Protein AF-A0A091FFP2-F1 (afdb_monomer)

Structure (mmCIF, N/CA/C/O backbone):
data_AF-A0A091FFP2-F1
#
_entry.id   AF-A0A091FFP2-F1
#
loop_
_atom_site.group_PDB
_atom_site.id
_atom_site.type_symbol
_atom_site.label_atom_id
_atom_site.label_alt_id
_atom_site.label_comp_id
_atom_site.label_asym_id
_atom_site.label_entity_id
_atom_site.label_seq_id
_atom_site.pdbx_PDB_ins_code
_atom_site.Cartn_x
_atom_site.Cartn_y
_atom_site.Cartn_z
_atom_site.occupancy
_atom_site.B_iso_or_equiv
_atom_site.auth_seq_id
_atom_site.auth_comp_id
_atom_site.auth_asym_id
_atom_site.auth_atom_id
_atom_site.pdbx_PDB_model_num
ATOM 1 N N . MET A 1 1 ? 37.668 -16.925 -44.098 1.00 47.19 1 MET A N 1
ATOM 2 C CA . MET A 1 1 ? 37.734 -16.472 -42.691 1.00 47.19 1 MET A CA 1
ATOM 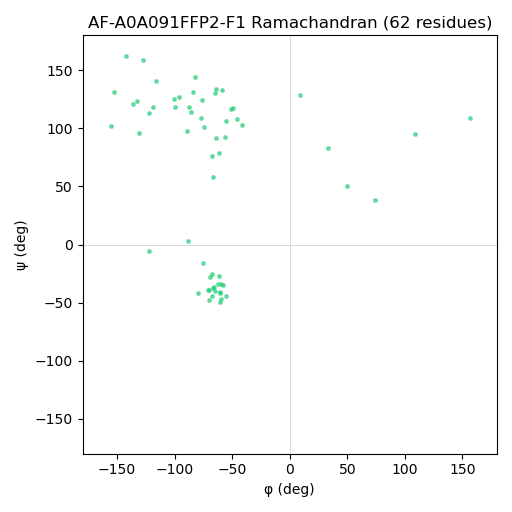3 C C . MET A 1 1 ? 38.238 -15.033 -42.661 1.00 47.19 1 MET A C 1
ATOM 5 O O . MET A 1 1 ? 39.408 -14.812 -42.939 1.00 47.19 1 MET A O 1
ATOM 9 N N . LYS A 1 2 ? 37.372 -14.050 -42.393 1.00 45.44 2 LYS A N 1
ATOM 10 C CA . LYS A 1 2 ? 37.766 -12.655 -42.135 1.00 45.44 2 LYS A CA 1
ATOM 11 C C . LYS A 1 2 ? 37.024 -12.201 -40.881 1.00 45.44 2 LYS A C 1
ATOM 13 O O . LYS A 1 2 ? 35.817 -12.381 -40.783 1.00 45.44 2 LYS A O 1
ATOM 18 N N . LYS A 1 3 ? 37.796 -11.752 -39.894 1.00 49.53 3 LYS A N 1
ATOM 19 C CA . LYS A 1 3 ? 37.374 -11.460 -38.523 1.00 49.53 3 LYS A CA 1
ATOM 20 C C . LYS A 1 3 ? 36.884 -10.012 -38.495 1.00 49.53 3 LYS A C 1
ATOM 22 O O . LYS A 1 3 ? 37.667 -9.122 -38.814 1.00 49.53 3 LYS A O 1
ATOM 27 N N . ILE A 1 4 ? 35.617 -9.781 -38.163 1.00 57.97 4 ILE A N 1
ATOM 28 C CA . ILE A 1 4 ? 35.112 -8.430 -37.905 1.00 57.97 4 ILE A CA 1
ATOM 29 C C . ILE A 1 4 ? 35.405 -8.122 -36.438 1.00 57.97 4 ILE A C 1
ATOM 31 O O . ILE A 1 4 ? 34.882 -8.780 -35.543 1.00 57.97 4 ILE A O 1
ATOM 35 N N . SER A 1 5 ? 36.284 -7.147 -36.219 1.00 54.72 5 SER A N 1
ATOM 36 C CA . SER A 1 5 ? 36.545 -6.537 -34.921 1.00 54.72 5 SER A CA 1
ATOM 37 C C . SER A 1 5 ? 35.779 -5.219 -34.881 1.00 54.72 5 SER A C 1
ATOM 39 O O . SER A 1 5 ? 36.030 -4.347 -35.710 1.00 54.72 5 SER A O 1
ATOM 41 N N . HIS A 1 6 ? 34.838 -5.076 -33.950 1.00 50.97 6 HIS A N 1
ATOM 42 C CA . HIS A 1 6 ? 34.202 -3.799 -33.645 1.00 50.97 6 HIS A CA 1
ATOM 43 C C . HIS A 1 6 ? 34.431 -3.487 -32.171 1.00 50.97 6 HIS A C 1
ATOM 45 O O . HIS A 1 6 ? 33.903 -4.159 -31.292 1.00 50.97 6 HIS A O 1
ATOM 51 N N . ASN A 1 7 ? 35.204 -2.436 -31.927 1.00 55.19 7 ASN A N 1
ATOM 52 C CA . ASN A 1 7 ? 35.134 -1.640 -30.715 1.00 55.19 7 ASN A CA 1
ATOM 53 C C . ASN A 1 7 ? 35.194 -0.177 -31.149 1.00 55.19 7 ASN A C 1
ATOM 55 O O . ASN A 1 7 ? 36.165 0.223 -31.785 1.00 55.19 7 ASN A O 1
ATOM 59 N N . HIS A 1 8 ? 34.164 0.596 -30.814 1.00 47.28 8 HIS A N 1
ATOM 60 C CA . HIS A 1 8 ? 34.250 1.675 -29.824 1.00 47.28 8 HIS A CA 1
ATOM 61 C C . HIS A 1 8 ? 33.153 2.729 -30.066 1.00 47.28 8 HIS A C 1
ATOM 63 O O . HIS A 1 8 ? 33.172 3.460 -31.049 1.00 47.28 8 HIS A O 1
ATOM 69 N N . LEU A 1 9 ? 32.191 2.716 -29.140 1.00 60.88 9 LEU A N 1
ATOM 70 C CA . LEU A 1 9 ? 31.417 3.812 -28.542 1.00 60.88 9 LEU A CA 1
ATOM 71 C C . LEU A 1 9 ? 31.557 5.218 -29.156 1.00 60.88 9 LEU A C 1
ATOM 73 O O . LEU A 1 9 ? 32.654 5.771 -29.139 1.00 60.88 9 LEU A O 1
ATOM 77 N N . ASP A 1 10 ? 30.416 5.848 -29.469 1.00 41.31 10 ASP A N 1
ATOM 78 C CA . ASP A 1 10 ? 30.148 7.195 -28.951 1.00 41.31 10 ASP A CA 1
ATOM 79 C C . ASP A 1 10 ? 28.643 7.508 -28.804 1.00 41.31 10 ASP A C 1
ATOM 81 O O . ASP A 1 10 ? 27.829 7.244 -29.688 1.00 41.31 10 ASP A O 1
ATOM 85 N N . ALA A 1 11 ? 28.320 8.025 -27.617 1.00 52.94 11 ALA A N 1
ATOM 86 C CA . ALA A 1 11 ? 27.221 8.918 -27.250 1.00 52.94 11 ALA A CA 1
ATOM 87 C C . ALA A 1 11 ? 25.870 8.796 -27.985 1.00 52.94 11 ALA A C 1
ATOM 89 O O . ALA A 1 11 ? 25.517 9.606 -28.839 1.00 52.94 11 ALA A O 1
ATOM 90 N N . GLY A 1 12 ? 25.019 7.865 -27.547 1.00 45.56 12 GLY A N 1
ATOM 91 C CA . GLY A 1 12 ? 23.637 7.817 -28.020 1.00 45.56 12 GLY A CA 1
ATOM 92 C C . GLY A 1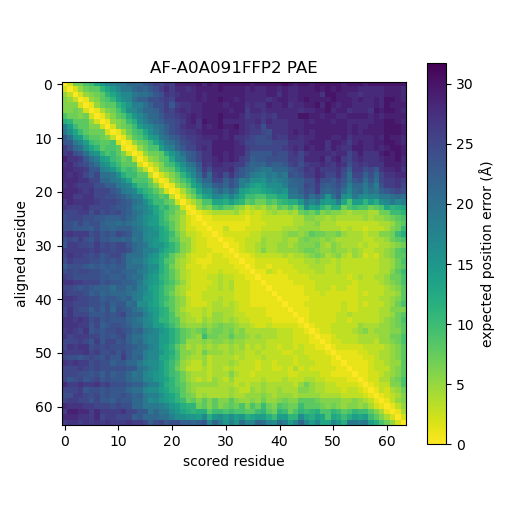 12 ? 22.698 7.135 -27.041 1.00 45.56 12 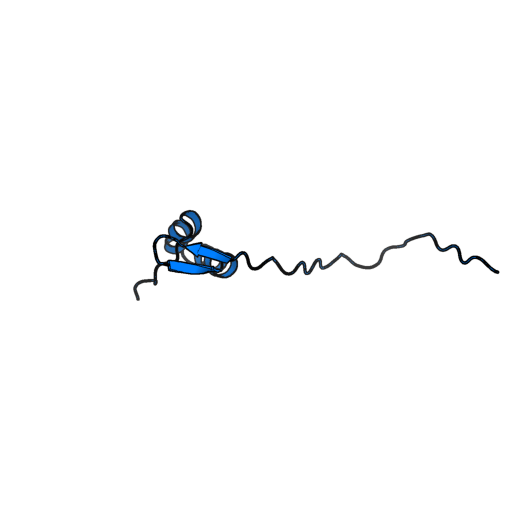GLY A C 1
ATOM 93 O O . GLY A 1 12 ? 22.623 5.913 -26.995 1.00 45.56 12 GLY A O 1
ATOM 94 N N . GLY A 1 13 ? 21.941 7.941 -26.300 1.00 42.84 13 GLY A N 1
ATOM 95 C CA . GLY A 1 13 ? 20.776 7.487 -25.551 1.00 42.84 13 GLY A CA 1
ATOM 96 C C . GLY A 1 13 ? 21.010 7.483 -24.053 1.00 42.84 13 GLY A C 1
ATOM 97 O O . GLY A 1 13 ? 21.476 6.500 -23.480 1.00 42.84 13 GLY A O 1
ATOM 98 N N . ALA A 1 14 ? 20.596 8.571 -23.403 1.00 49.38 14 ALA A N 1
ATOM 99 C CA . ALA A 1 14 ? 20.125 8.493 -22.034 1.00 49.38 14 ALA A CA 1
ATOM 100 C C . ALA A 1 14 ? 19.172 7.296 -21.964 1.00 49.38 14 ALA A C 1
ATOM 102 O O . ALA A 1 14 ? 18.097 7.307 -22.565 1.00 49.38 14 ALA A O 1
ATOM 103 N N . LEU A 1 15 ? 19.640 6.233 -21.314 1.00 47.00 15 LEU A N 1
ATOM 104 C CA . LEU A 1 15 ? 18.880 5.040 -21.011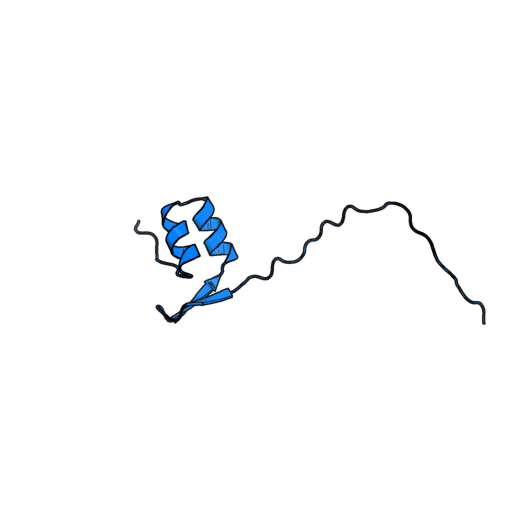 1.00 47.00 15 LEU A CA 1
ATOM 105 C C . LEU A 1 15 ? 17.647 5.494 -20.235 1.00 47.00 15 LEU A C 1
ATOM 107 O O . LEU A 1 15 ? 17.672 5.606 -19.009 1.00 47.00 15 LEU A O 1
ATOM 111 N N . ALA A 1 16 ? 16.559 5.737 -20.963 1.00 51.41 16 ALA A N 1
ATOM 112 C CA . ALA A 1 16 ? 15.208 5.615 -20.464 1.00 51.41 16 ALA A CA 1
ATOM 113 C C . ALA A 1 16 ? 15.062 4.146 -20.072 1.00 51.41 16 ALA A C 1
ATOM 115 O O . ALA A 1 16 ? 14.572 3.299 -20.817 1.00 51.41 16 ALA A O 1
ATOM 116 N N . SER A 1 17 ? 15.609 3.838 -18.899 1.00 50.97 17 SER A N 1
ATOM 117 C CA . SER A 1 17 ? 15.477 2.583 -18.201 1.00 50.97 17 SER A CA 1
ATOM 118 C C . SER A 1 17 ? 14.019 2.500 -17.777 1.00 50.97 17 SER A C 1
ATOM 120 O O . SER A 1 17 ? 13.665 2.691 -16.618 1.00 50.97 17 SER A O 1
ATOM 122 N N . HIS A 1 18 ? 13.153 2.197 -18.743 1.00 53.84 18 HIS A N 1
ATOM 123 C CA . HIS A 1 18 ? 11.879 1.540 -18.518 1.00 53.84 18 HIS A CA 1
ATOM 124 C C . HIS A 1 18 ? 12.183 0.118 -18.024 1.00 53.84 18 HIS A C 1
ATOM 126 O O . HIS A 1 18 ? 11.766 -0.878 -18.614 1.00 53.84 18 HIS A O 1
ATOM 132 N N . LYS A 1 19 ? 12.917 -0.002 -16.908 1.00 50.59 19 LYS A N 1
ATOM 133 C CA . LYS A 1 19 ? 12.705 -1.124 -16.010 1.00 50.59 19 LYS A CA 1
ATOM 134 C C . LYS A 1 19 ? 11.228 -1.025 -15.684 1.00 50.59 19 LYS A C 1
ATOM 136 O O . LYS A 1 19 ? 10.824 -0.106 -14.978 1.00 50.59 19 LYS A O 1
ATOM 141 N N . LYS A 1 20 ? 10.421 -1.926 -16.257 1.00 55.00 20 LYS A N 1
ATOM 142 C CA . LYS A 1 20 ? 9.137 -2.311 -15.674 1.00 55.00 20 LYS A CA 1
ATOM 143 C C . LYS A 1 20 ? 9.419 -2.423 -14.183 1.00 55.00 20 LYS A C 1
ATOM 145 O O . LYS A 1 20 ? 10.114 -3.354 -13.780 1.00 55.00 20 LYS A O 1
ATOM 150 N N . GLN A 1 21 ? 9.011 -1.415 -13.410 1.00 55.34 21 GLN A N 1
ATOM 151 C CA . GLN A 1 21 ? 9.028 -1.494 -11.962 1.00 55.34 21 GLN A CA 1
ATOM 152 C C . GLN A 1 21 ? 8.305 -2.798 -11.682 1.00 55.34 21 GLN A C 1
ATOM 154 O O . GLN A 1 21 ? 7.186 -2.996 -12.167 1.00 55.34 21 GLN A O 1
ATOM 159 N N . SER A 1 22 ? 9.016 -3.753 -11.086 1.00 58.97 22 SER A N 1
ATOM 160 C CA . SER A 1 22 ? 8.408 -5.010 -10.693 1.00 58.97 22 SER A CA 1
ATOM 161 C C . SER A 1 22 ? 7.155 -4.620 -9.930 1.00 58.97 22 SER A C 1
ATOM 163 O O . SER A 1 22 ? 7.257 -3.890 -8.947 1.00 58.97 22 SER A O 1
ATOM 165 N N . ARG A 1 23 ? 5.979 -4.998 -10.435 1.00 62.84 23 ARG A N 1
ATOM 166 C CA . ARG A 1 23 ? 4.742 -4.850 -9.675 1.00 62.84 23 ARG A CA 1
ATOM 167 C C . ARG A 1 23 ? 4.910 -5.761 -8.471 1.00 62.84 23 ARG A C 1
ATOM 169 O O . ARG A 1 23 ? 4.746 -6.974 -8.578 1.00 62.84 23 ARG A O 1
ATOM 176 N N . GLU A 1 24 ? 5.423 -5.191 -7.388 1.00 81.19 24 GLU A N 1
ATOM 177 C CA . GLU A 1 24 ? 5.693 -5.912 -6.160 1.00 81.19 24 GLU A CA 1
ATOM 178 C C . GLU A 1 24 ? 4.343 -6.165 -5.506 1.00 81.19 24 GLU A C 1
ATOM 180 O O . GLU A 1 24 ? 3.730 -5.271 -4.921 1.00 81.19 24 GLU A O 1
ATOM 185 N N . ASN A 1 25 ? 3.858 -7.392 -5.671 1.00 85.50 25 ASN A N 1
ATOM 186 C CA . ASN A 1 25 ? 2.647 -7.850 -5.023 1.00 85.50 25 ASN A CA 1
ATOM 187 C C . AS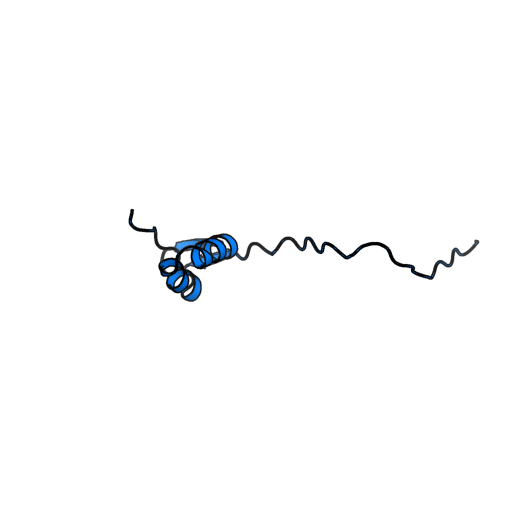N A 1 25 ? 3.032 -8.594 -3.747 1.00 85.50 25 ASN A C 1
ATOM 189 O O . ASN A 1 25 ? 3.827 -9.533 -3.795 1.00 85.50 25 ASN A O 1
ATOM 193 N N . VAL A 1 26 ? 2.448 -8.211 -2.614 1.00 86.69 26 VAL A N 1
ATOM 194 C CA . VAL A 1 26 ? 2.643 -8.902 -1.330 1.00 86.69 26 VAL A CA 1
ATOM 195 C C . VAL A 1 26 ? 1.338 -9.500 -0.833 1.00 86.69 26 VAL A C 1
ATOM 197 O O . VAL A 1 26 ? 0.270 -8.904 -0.959 1.00 86.69 26 VAL A O 1
ATOM 200 N N . TRP A 1 27 ? 1.417 -10.699 -0.262 1.00 87.62 27 TRP A N 1
ATOM 201 C CA . TRP A 1 27 ? 0.273 -11.355 0.358 1.00 87.62 27 TRP A CA 1
ATOM 202 C C . TRP A 1 27 ? -0.030 -10.736 1.723 1.00 87.62 27 TRP A C 1
ATOM 204 O O . TRP A 1 27 ? 0.818 -10.715 2.615 1.00 87.62 27 TRP A O 1
ATOM 214 N N . CYS A 1 28 ? -1.260 -10.267 1.912 1.00 85.69 28 CYS A N 1
ATOM 215 C CA . CYS A 1 28 ? -1.742 -9.793 3.198 1.00 85.69 28 CYS A CA 1
ATOM 216 C C . CYS A 1 28 ? -2.354 -10.953 3.990 1.00 85.69 28 CYS A C 1
ATOM 218 O O . CYS A 1 28 ? -3.529 -11.273 3.819 1.00 85.69 28 CYS A O 1
ATOM 220 N N . ALA A 1 29 ? -1.594 -11.555 4.908 1.00 82.62 29 ALA A N 1
ATOM 221 C CA . ALA A 1 29 ? -2.092 -12.665 5.732 1.00 82.62 29 ALA A CA 1
ATOM 222 C C . ALA A 1 29 ? -3.289 -12.282 6.623 1.00 82.62 29 ALA A C 1
ATOM 224 O O . ALA A 1 29 ? -4.115 -13.128 6.945 1.00 82.62 29 ALA A O 1
ATOM 225 N N . LYS A 1 30 ? -3.407 -11.000 6.996 1.00 83.00 30 LYS A N 1
ATOM 226 C CA . LYS A 1 30 ? -4.482 -10.502 7.865 1.00 83.00 30 LYS A CA 1
ATOM 227 C C . LYS A 1 30 ? -5.867 -10.575 7.219 1.00 83.00 30 LYS A C 1
ATOM 229 O O . LYS A 1 30 ? -6.844 -10.822 7.916 1.00 83.00 30 LYS A O 1
ATOM 234 N N . TYR A 1 31 ? -5.948 -10.313 5.917 1.00 84.12 31 TYR A N 1
ATOM 235 C CA . TYR A 1 31 ? -7.218 -10.209 5.193 1.00 84.12 31 TYR A CA 1
ATOM 236 C C . TYR A 1 31 ? -7.331 -11.184 4.012 1.00 84.12 31 TYR A C 1
ATOM 238 O O . TYR A 1 31 ? -8.386 -11.261 3.392 1.00 84.12 31 TYR A O 1
ATOM 246 N N . GLY A 1 32 ? -6.268 -11.928 3.697 1.00 87.19 32 GLY A N 1
ATOM 247 C CA . GLY A 1 32 ? -6.294 -13.000 2.706 1.00 87.19 32 GLY A CA 1
ATOM 248 C C . GLY A 1 32 ? -6.350 -12.530 1.252 1.00 87.19 32 GLY A C 1
ATOM 249 O O . GLY A 1 32 ? -7.045 -13.143 0.447 1.00 87.19 32 GLY A O 1
ATOM 250 N N . TYR A 1 33 ? -5.651 -11.448 0.897 1.00 85.69 33 TYR A N 1
ATOM 251 C CA . TYR A 1 33 ? -5.572 -10.976 -0.492 1.00 85.69 33 TYR A CA 1
ATOM 252 C C . TYR A 1 33 ? -4.181 -10.435 -0.850 1.00 85.69 33 TYR A C 1
ATOM 254 O O . TYR A 1 33 ? -3.376 -10.109 0.025 1.00 85.69 33 TYR A O 1
ATOM 262 N N . PHE A 1 34 ? -3.897 -10.319 -2.150 1.00 87.50 34 PHE A N 1
ATOM 263 C CA . PHE A 1 34 ? -2.666 -9.709 -2.659 1.00 87.50 34 PHE A CA 1
ATOM 264 C C . PHE A 1 34 ? -2.787 -8.187 -2.746 1.00 87.50 34 PHE A C 1
ATOM 266 O O . PHE A 1 34 ? -3.749 -7.657 -3.300 1.00 87.50 34 PHE A O 1
ATOM 273 N N . ILE A 1 35 ? -1.786 -7.485 -2.226 1.00 87.94 35 ILE A N 1
ATOM 274 C CA . ILE A 1 35 ? -1.654 -6.033 -2.312 1.00 87.94 35 ILE A CA 1
ATOM 275 C C . ILE A 1 35 ? -0.665 -5.705 -3.413 1.00 87.94 35 ILE A C 1
ATOM 277 O O . ILE A 1 35 ? 0.485 -6.128 -3.342 1.00 87.94 35 ILE A O 1
ATOM 281 N N . ASP A 1 36 ? -1.096 -4.886 -4.365 1.00 88.62 36 ASP A N 1
ATOM 282 C CA . ASP A 1 36 ? -0.200 -4.213 -5.300 1.00 88.62 36 ASP A CA 1
ATOM 283 C C . ASP A 1 36 ? 0.463 -3.022 -4.583 1.00 88.62 36 ASP A C 1
ATOM 285 O O . ASP A 1 36 ? -0.203 -2.040 -4.223 1.00 88.62 36 ASP A O 1
ATOM 289 N N . LEU A 1 37 ? 1.766 -3.132 -4.299 1.00 85.50 37 LEU A N 1
ATOM 290 C CA . LEU A 1 37 ? 2.496 -2.106 -3.552 1.00 85.50 37 LEU A CA 1
ATOM 291 C C . LEU A 1 37 ? 2.669 -0.814 -4.332 1.00 85.50 37 LEU A C 1
ATOM 293 O O . LEU A 1 37 ? 2.733 0.240 -3.702 1.00 85.50 37 LEU A O 1
ATOM 297 N N . ASP A 1 38 ? 2.713 -0.868 -5.659 1.00 87.19 38 ASP A N 1
ATOM 298 C CA . ASP A 1 38 ? 2.829 0.332 -6.479 1.00 87.19 38 ASP A CA 1
ATOM 299 C C . ASP A 1 38 ? 1.527 1.136 -6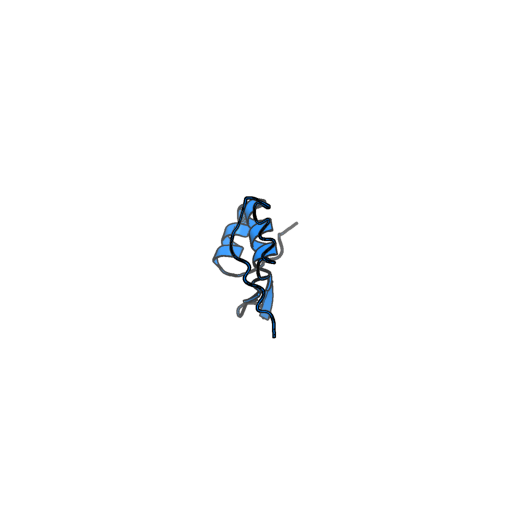.417 1.00 87.19 38 ASP A C 1
ATOM 301 O O . ASP A 1 38 ? 1.525 2.316 -6.049 1.00 87.19 38 ASP A O 1
ATOM 305 N N . ALA A 1 39 ? 0.390 0.459 -6.601 1.00 84.81 39 ALA A N 1
ATOM 306 C CA . ALA A 1 39 ? -0.926 1.067 -6.448 1.00 84.81 39 ALA A CA 1
ATOM 307 C C . ALA A 1 39 ? -1.141 1.610 -5.024 1.00 84.81 39 ALA A C 1
ATOM 309 O O . ALA A 1 39 ? -1.681 2.705 -4.828 1.00 84.81 39 ALA A O 1
ATOM 310 N N . CYS A 1 40 ? -0.705 0.869 -4.001 1.00 86.75 40 CYS A N 1
ATOM 311 C CA . CYS A 1 40 ? -0.851 1.296 -2.613 1.00 86.75 40 CYS A CA 1
ATOM 312 C C . CYS A 1 40 ? 0.079 2.475 -2.268 1.00 86.75 40 CYS A C 1
ATOM 314 O O . CYS A 1 40 ? -0.356 3.428 -1.612 1.00 86.75 40 CYS A O 1
ATOM 316 N N . ARG A 1 41 ? 1.316 2.474 -2.783 1.00 86.19 41 ARG A N 1
ATOM 317 C CA . ARG A 1 41 ? 2.264 3.591 -2.679 1.00 86.19 41 ARG A CA 1
ATOM 318 C C . ARG A 1 41 ? 1.693 4.842 -3.338 1.00 86.19 41 ARG A C 1
ATOM 320 O O . ARG A 1 41 ? 1.644 5.879 -2.677 1.00 86.19 41 ARG A O 1
ATOM 327 N N . ALA A 1 42 ? 1.192 4.744 -4.570 1.00 88.38 42 ALA A N 1
ATOM 328 C CA . ALA A 1 42 ? 0.580 5.861 -5.287 1.00 88.38 42 ALA A CA 1
ATOM 329 C C . ALA A 1 42 ? -0.569 6.497 -4.483 1.00 88.38 42 ALA A C 1
ATOM 331 O O . ALA A 1 42 ? -0.618 7.719 -4.324 1.00 88.38 42 ALA A O 1
ATOM 332 N N . ARG A 1 43 ? -1.442 5.679 -3.876 1.00 87.75 43 ARG A N 1
ATOM 333 C CA . ARG A 1 43 ? -2.518 6.167 -2.991 1.00 87.75 43 ARG A CA 1
ATOM 334 C C . ARG A 1 43 ? -1.994 6.812 -1.705 1.00 87.75 43 ARG A C 1
ATOM 336 O O . ARG A 1 43 ? -2.566 7.794 -1.242 1.00 87.75 43 ARG A O 1
ATOM 343 N N . SER A 1 44 ? -0.913 6.292 -1.124 1.00 87.69 44 SER A N 1
ATOM 344 C C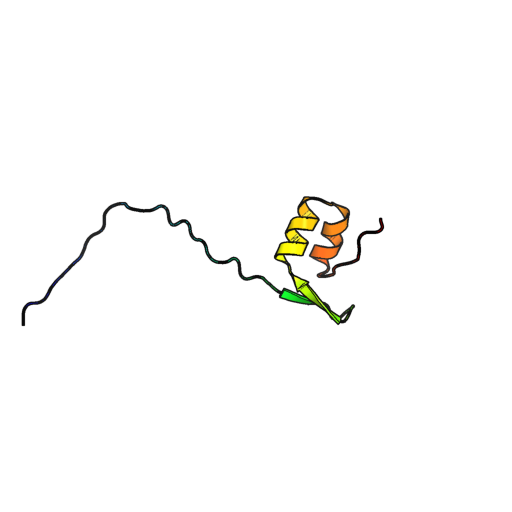A . SER A 1 44 ? -0.304 6.832 0.105 1.00 87.69 44 SER A CA 1
ATOM 345 C C . SER A 1 44 ? 0.343 8.213 -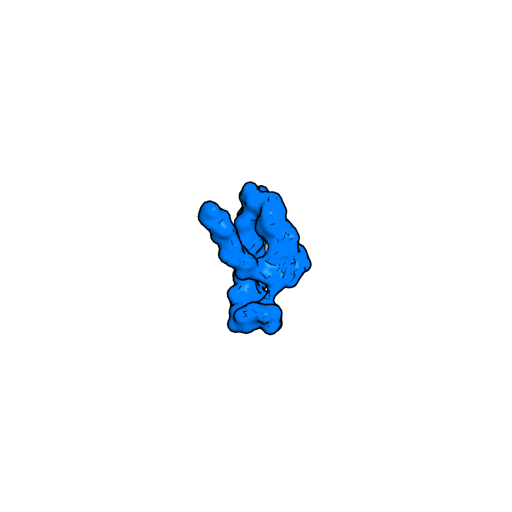0.070 1.00 87.69 44 SER A C 1
ATOM 347 O O . SER A 1 44 ? 0.436 8.989 0.889 1.00 87.69 44 SER A O 1
ATOM 349 N N . LEU A 1 45 ? 0.766 8.539 -1.297 1.00 87.19 45 LEU A N 1
ATOM 350 C CA . LEU A 1 45 ? 1.271 9.867 -1.644 1.00 87.19 45 LEU A CA 1
ATOM 351 C C . LEU A 1 45 ? 0.144 10.901 -1.641 1.00 87.19 45 LEU A C 1
ATOM 353 O O . LEU A 1 45 ? 0.342 12.009 -1.148 1.00 87.19 45 LEU A O 1
ATOM 357 N N . GLN A 1 46 ? -1.038 10.511 -2.124 1.00 87.81 46 GLN A N 1
ATOM 358 C CA . GLN A 1 46 ? -2.209 11.383 -2.219 1.00 87.81 46 GLN A CA 1
ATOM 359 C C . GLN A 1 46 ? -2.936 11.524 -0.876 1.00 87.81 46 GLN A C 1
ATOM 361 O O . GLN A 1 46 ? -3.320 12.624 -0.495 1.00 87.81 46 GLN A O 1
ATOM 366 N N . GLN A 1 47 ? -3.087 10.423 -0.134 1.00 83.88 47 GLN A N 1
ATOM 367 C CA . GLN A 1 47 ? -3.853 10.382 1.109 1.00 83.88 47 GLN A CA 1
ATOM 368 C C . GLN A 1 47 ? -2.975 9.992 2.298 1.00 83.88 47 GLN A C 1
ATOM 370 O O . GLN A 1 47 ? -2.463 8.871 2.381 1.00 83.88 47 GLN A O 1
ATOM 375 N N . LYS A 1 48 ? -2.853 10.893 3.283 1.00 83.88 48 LYS A N 1
ATOM 376 C CA . LYS A 1 48 ? -2.058 10.649 4.504 1.00 83.88 48 LYS A CA 1
ATOM 377 C C . LYS A 1 48 ? -2.538 9.408 5.269 1.00 83.88 48 LYS A C 1
ATOM 379 O O . LYS A 1 48 ? -1.708 8.661 5.785 1.00 83.88 48 LYS A O 1
ATOM 384 N N . THR A 1 49 ? -3.845 9.139 5.278 1.00 80.56 49 THR A N 1
ATOM 385 C CA . THR A 1 49 ? -4.457 7.960 5.921 1.00 80.56 49 THR A CA 1
ATOM 386 C C . THR A 1 49 ? -3.936 6.641 5.337 1.00 80.56 49 THR A C 1
ATOM 388 O O . THR A 1 49 ? -3.715 5.672 6.065 1.00 80.56 49 THR A O 1
ATOM 391 N N . CYS A 1 50 ? -3.635 6.614 4.036 1.00 84.38 50 CYS A N 1
ATOM 392 C CA . CYS A 1 50 ? -3.143 5.429 3.334 1.00 84.38 50 CYS A CA 1
ATOM 393 C C . CYS A 1 50 ? -1.665 5.112 3.626 1.00 84.38 50 CYS A C 1
ATOM 395 O O . CYS A 1 50 ? -1.230 3.989 3.384 1.00 84.38 50 CYS A O 1
ATOM 397 N N . ARG A 1 51 ? -0.885 6.048 4.192 1.00 84.88 51 ARG A N 1
ATOM 398 C CA . ARG A 1 51 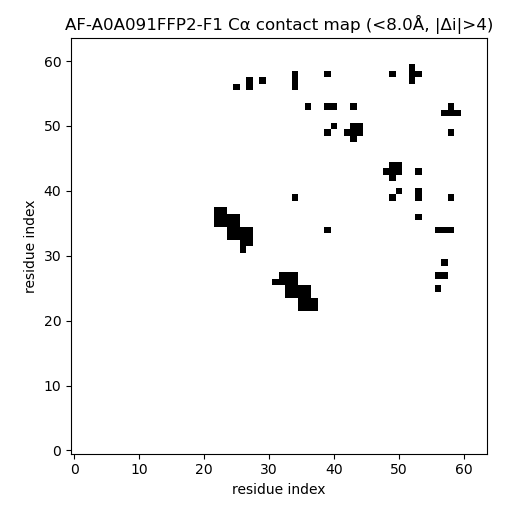? 0.533 5.812 4.544 1.00 84.88 51 ARG A CA 1
ATOM 399 C C . ARG A 1 51 ? 0.699 4.754 5.624 1.00 84.88 51 ARG A C 1
ATOM 401 O O . ARG A 1 51 ? 1.582 3.910 5.521 1.00 84.88 51 ARG A O 1
ATOM 408 N N . ARG A 1 52 ? -0.185 4.767 6.629 1.00 85.00 52 ARG A N 1
ATOM 409 C CA . ARG A 1 52 ? -0.215 3.738 7.682 1.00 85.00 52 ARG A CA 1
ATOM 410 C C . ARG A 1 52 ? -0.470 2.358 7.083 1.00 85.00 52 ARG A C 1
ATOM 412 O O . ARG A 1 52 ? 0.182 1.395 7.455 1.00 85.00 52 ARG A O 1
ATOM 419 N N . CYS A 1 53 ? -1.382 2.291 6.118 1.00 84.19 53 CYS A N 1
ATOM 420 C CA . CYS A 1 53 ? -1.761 1.046 5.462 1.00 84.19 53 CYS A CA 1
ATOM 421 C C . CYS A 1 53 ? -0.610 0.482 4.627 1.00 84.19 53 CYS A C 1
ATOM 423 O O . CYS A 1 53 ? -0.286 -0.694 4.752 1.00 84.19 53 CYS A O 1
ATOM 425 N N . PHE A 1 54 ? 0.065 1.341 3.860 1.00 85.00 54 PHE A N 1
ATOM 426 C CA . PHE A 1 54 ? 1.259 0.962 3.112 1.00 85.00 54 PHE A CA 1
ATOM 427 C C . PHE A 1 54 ? 2.380 0.452 4.033 1.00 85.00 54 PHE A C 1
ATOM 429 O O . PHE A 1 54 ? 2.923 -0.618 3.784 1.00 85.00 54 PHE A O 1
ATOM 436 N N . ALA A 1 55 ? 2.670 1.155 5.135 1.00 85.38 55 ALA A N 1
ATOM 437 C CA . ALA A 1 55 ? 3.689 0.736 6.102 1.00 85.38 55 ALA A CA 1
ATOM 438 C C . ALA A 1 55 ? 3.366 -0.609 6.777 1.00 85.38 55 ALA A C 1
ATOM 440 O O . ALA A 1 55 ? 4.266 -1.388 7.070 1.00 85.38 55 ALA A O 1
ATOM 441 N N . SER A 1 56 ? 2.085 -0.894 7.012 1.00 85.19 56 SER A N 1
ATOM 442 C CA . SER A 1 56 ? 1.630 -2.165 7.584 1.00 85.19 56 SER A CA 1
ATOM 443 C C . SER A 1 56 ? 1.367 -3.257 6.543 1.00 85.19 56 SER A C 1
ATOM 445 O O . SER A 1 56 ? 0.911 -4.329 6.929 1.00 85.19 56 SER A O 1
ATOM 447 N N . LEU A 1 57 ? 1.617 -3.001 5.252 1.00 84.50 57 LEU A N 1
ATOM 448 C CA . LEU A 1 57 ? 1.294 -3.913 4.148 1.00 84.50 57 LEU A CA 1
ATOM 449 C C . LEU A 1 57 ? -0.160 -4.412 4.234 1.00 84.50 57 LEU A C 1
ATOM 451 O O . LEU A 1 57 ? -0.450 -5.607 4.179 1.00 84.50 57 LEU A O 1
ATOM 455 N N . ILE A 1 58 ? -1.085 -3.465 4.398 1.00 83.31 58 ILE A N 1
ATOM 456 C CA . ILE A 1 58 ? -2.533 -3.681 4.350 1.00 83.31 58 ILE A CA 1
ATOM 457 C C . ILE A 1 58 ? -3.174 -2.704 3.360 1.00 83.31 58 ILE A C 1
ATOM 459 O O . ILE A 1 58 ? -2.638 -1.639 3.057 1.00 83.31 58 ILE A O 1
ATOM 463 N N . GLN A 1 59 ? -4.368 -3.039 2.884 1.00 79.38 59 GLN A N 1
ATOM 464 C CA . GLN A 1 59 ? -5.209 -2.157 2.072 1.00 79.38 59 GLN A CA 1
ATOM 465 C C . GLN A 1 59 ? -6.621 -2.152 2.656 1.00 79.38 59 GLN A C 1
ATOM 467 O O . GLN A 1 59 ? -7.430 -3.019 2.353 1.00 79.38 59 GLN A O 1
ATOM 472 N N . VAL A 1 60 ? -6.927 -1.170 3.494 1.00 76.75 60 VAL A N 1
ATOM 473 C CA . VAL A 1 60 ? -8.304 -0.975 3.962 1.00 76.75 60 VAL A CA 1
ATOM 474 C C . VAL A 1 60 ? -9.106 -0.200 2.915 1.00 76.75 60 VAL A C 1
ATOM 476 O O . VAL A 1 60 ? -8.544 0.687 2.262 1.00 76.75 60 VAL A O 1
ATOM 479 N N . PRO A 1 61 ? -10.399 -0.513 2.733 1.00 69.56 61 PRO A N 1
ATOM 480 C CA . PRO A 1 61 ? -11.287 0.365 1.987 1.00 69.56 61 PRO A CA 1
ATOM 481 C C . PRO A 1 61 ? -11.300 1.737 2.670 1.00 69.56 61 PRO A C 1
ATOM 483 O O . PRO A 1 61 ? -11.390 1.833 3.896 1.00 69.56 61 PRO A O 1
ATOM 486 N N . LEU A 1 62 ? -11.150 2.800 1.881 1.00 63.56 62 LEU A N 1
ATOM 487 C CA . LEU A 1 62 ? -11.359 4.157 2.376 1.00 63.56 62 LEU A CA 1
ATOM 488 C C . LEU A 1 62 ? -12.843 4.284 2.759 1.00 63.56 62 LEU A C 1
ATOM 490 O O . LEU A 1 62 ? -13.684 3.896 1.944 1.00 63.56 62 LEU A O 1
ATOM 494 N N . PRO A 1 63 ? -13.182 4.779 3.963 1.00 62.41 63 PRO A N 1
ATOM 495 C CA . PRO A 1 63 ? -14.555 5.174 4.234 1.00 62.41 63 PRO A CA 1
ATOM 496 C C . PRO A 1 63 ? -14.900 6.345 3.305 1.00 62.41 63 PRO A C 1
ATOM 498 O O . PRO A 1 63 ? -14.072 7.241 3.118 1.00 62.41 63 PRO A O 1
ATOM 501 N N . PHE A 1 64 ? -16.074 6.258 2.679 1.00 51.09 64 PHE A N 1
ATOM 502 C CA . PHE A 1 64 ? -16.654 7.308 1.840 1.00 51.09 64 PHE A CA 1
ATOM 503 C C . PHE A 1 64 ? -16.895 8.584 2.648 1.00 51.09 64 PHE A C 1
ATOM 505 O O . PHE A 1 64 ? -17.288 8.454 3.832 1.00 51.09 64 PHE A O 1
#

Foldseek 3Di:
DDDDDDDDDDDDDPPPPPPVPPQDWDADPVVGDIDRLVVLVVVCVVDVVSVVCSVVVHDDPDDD

pLDDT: mean 71.6, std 16.51, range [41.31, 88.62]

Mean predicted aligned error: 14.03 Å

Radius of gyration: 21.81 Å; Cα contacts (8 Å, |Δi|>4): 47; chains: 1; bounding box: 54×28×51 Å

Sequence (64 aa):
MKKISHNHLDAGGALASHKKQSRENVWCAKYGYFIDLDACRARSLQQKTCRRCFASLIQVPLPF

Solvent-accessible surface area (backbone atoms only — not comparable to full-atom values): 4426 Å² total; per-residue (Å²): 143,83,86,88,83,86,86,82,88,81,92,82,72,85,76,79,72,76,64,74,70,73,80,49,65,45,78,22,84,90,80,72,48,76,41,54,48,60,65,39,48,59,47,23,74,76,34,74,78,37,39,60,29,48,76,66,58,49,83,74,83,78,83,130

Nearest PDB structures (foldseek):
  2mkd-assembly1_A  TM=2.418E-01  e=8.809E+00  Homo sapiens

Secondary structure (DSSP, 8-state):
------------------------EEEETTTTEEEEHHHHHHHHHH-HHHHHHHHTT--PPPP-